Protein AF-B1C7N3-F1 (afdb_monomer_lite)

Secondary structure (DSSP, 8-state):
-PPPHHHHHHHHHHHH---------HHHHHHHHHHHHHTT--HHHHHHHHHHHHH--

pLDDT: mean 86.09, std 10.63, range [51.19, 96.06]

Structure (mmCIF, N/CA/C/O backbone):
data_AF-B1C7N3-F1
#
_entry.id   AF-B1C7N3-F1
#
loop_
_atom_site.group_PDB
_atom_site.id
_atom_site.type_symbol
_atom_site.label_atom_id
_atom_site.label_alt_id
_atom_site.label_comp_id
_atom_site.label_asym_id
_atom_site.label_entity_id
_atom_site.label_seq_id
_atom_site.pdbx_PDB_ins_code
_atom_site.Cartn_x
_atom_site.Cartn_y
_atom_site.Cartn_z
_atom_site.occupancy
_atom_site.B_iso_or_equiv
_atom_site.auth_seq_id
_atom_site.auth_comp_id
_atom_site.auth_asym_id
_atom_site.auth_atom_id
_atom_site.pdbx_PDB_model_num
ATOM 1 N N . MET A 1 1 ? 24.981 -9.932 -29.333 1.00 51.19 1 MET A N 1
ATOM 2 C CA . MET A 1 1 ? 23.658 -10.501 -28.995 1.00 51.19 1 MET A CA 1
ATOM 3 C C . MET A 1 1 ? 22.804 -9.397 -28.399 1.00 51.19 1 MET A C 1
ATOM 5 O O . MET A 1 1 ? 23.137 -8.873 -27.345 1.00 51.19 1 MET A O 1
ATOM 9 N N . SER A 1 2 ? 21.779 -8.967 -29.127 1.00 58.12 2 SER A N 1
ATOM 10 C CA . SER A 1 2 ? 20.790 -7.987 -28.677 1.00 58.12 2 SER A CA 1
ATOM 11 C C . SER A 1 2 ? 19.992 -8.568 -27.509 1.00 58.12 2 SER A C 1
ATOM 13 O O . SER A 1 2 ? 19.381 -9.623 -27.662 1.00 58.12 2 SER A O 1
ATOM 15 N N . ASN A 1 3 ? 20.012 -7.909 -26.348 1.00 61.75 3 ASN A N 1
ATOM 16 C CA . ASN A 1 3 ? 19.179 -8.311 -25.213 1.00 61.75 3 ASN A CA 1
ATOM 17 C C . ASN A 1 3 ? 17.707 -8.250 -25.633 1.00 61.75 3 ASN A C 1
ATOM 19 O O . ASN A 1 3 ? 17.249 -7.217 -26.127 1.00 61.75 3 ASN A O 1
ATOM 23 N N . THR A 1 4 ? 16.963 -9.333 -25.429 1.00 71.44 4 THR A N 1
ATOM 24 C CA . THR A 1 4 ? 15.528 -9.369 -25.721 1.00 71.44 4 THR A CA 1
ATOM 25 C C . THR A 1 4 ? 14.832 -8.314 -24.856 1.00 71.44 4 THR A C 1
ATOM 27 O O . THR A 1 4 ? 15.190 -8.136 -23.689 1.00 71.44 4 THR A O 1
ATOM 30 N N . SER A 1 5 ? 13.835 -7.604 -25.393 1.00 71.06 5 SER A N 1
ATOM 31 C CA . SER A 1 5 ? 13.155 -6.486 -24.704 1.00 71.06 5 SER A CA 1
ATOM 32 C C . SER A 1 5 ? 12.690 -6.830 -23.277 1.00 71.06 5 SER A C 1
ATOM 34 O O . SER A 1 5 ? 12.721 -5.983 -22.383 1.00 71.06 5 SER A O 1
ATOM 36 N N . TRP A 1 6 ? 12.343 -8.096 -23.030 1.00 75.12 6 TRP A N 1
ATOM 37 C CA . TRP A 1 6 ? 11.998 -8.629 -21.713 1.00 75.12 6 TRP A CA 1
ATOM 38 C C . TRP A 1 6 ? 13.161 -8.615 -20.707 1.00 75.12 6 TRP A C 1
ATOM 40 O O . TRP A 1 6 ? 12.975 -8.205 -19.562 1.00 75.12 6 TRP A O 1
ATOM 50 N N . GLN A 1 7 ? 14.375 -8.986 -21.125 1.00 79.12 7 GLN A N 1
ATOM 51 C CA . GLN A 1 7 ? 15.562 -8.997 -20.260 1.00 79.12 7 GLN A CA 1
ATOM 52 C C . GLN A 1 7 ? 15.939 -7.577 -19.818 1.00 79.12 7 GLN A C 1
ATOM 54 O O . GLN A 1 7 ? 16.327 -7.356 -18.669 1.00 79.12 7 GLN A O 1
ATOM 59 N N . VAL A 1 8 ? 15.770 -6.596 -20.712 1.00 80.31 8 VAL A N 1
ATOM 60 C CA . VAL A 1 8 ? 15.991 -5.175 -20.403 1.00 80.31 8 VAL A CA 1
ATOM 61 C C . VAL A 1 8 ? 14.958 -4.672 -19.389 1.00 80.31 8 VAL A C 1
ATOM 63 O O . VAL A 1 8 ? 15.338 -4.058 -18.390 1.00 80.31 8 VAL A O 1
ATOM 66 N N . LYS A 1 9 ? 13.668 -4.992 -19.579 1.00 78.25 9 LYS A N 1
ATOM 67 C CA . LYS A 1 9 ? 12.593 -4.628 -18.635 1.00 78.25 9 LYS A CA 1
ATOM 68 C C . LYS A 1 9 ? 12.776 -5.271 -17.260 1.00 78.25 9 LYS A C 1
ATOM 70 O O . LYS A 1 9 ? 12.665 -4.585 -16.248 1.00 78.25 9 LYS A O 1
ATOM 75 N N . ALA A 1 10 ? 13.121 -6.556 -17.205 1.00 77.56 10 ALA A N 1
ATOM 76 C CA . ALA A 1 10 ? 13.378 -7.256 -15.947 1.00 77.56 10 ALA A CA 1
ATOM 77 C C . ALA A 1 10 ? 14.549 -6.626 -15.170 1.00 77.56 10 ALA A C 1
ATOM 79 O O . ALA A 1 10 ? 14.461 -6.413 -13.959 1.00 77.56 10 ALA A O 1
ATOM 80 N N . LYS A 1 11 ? 15.631 -6.260 -15.873 1.00 78.75 11 LYS A N 1
ATOM 81 C CA . LYS A 1 11 ? 16.791 -5.583 -15.277 1.00 78.75 11 LYS A CA 1
ATOM 82 C C . LYS A 1 11 ? 16.441 -4.187 -14.751 1.00 78.75 11 LYS A C 1
ATOM 84 O O . LYS A 1 11 ? 16.901 -3.825 -13.670 1.00 78.75 11 LYS A O 1
ATOM 89 N N . TYR A 1 12 ? 15.618 -3.429 -15.479 1.00 80.69 12 TYR A N 1
ATOM 90 C CA . TYR A 1 12 ? 15.126 -2.125 -15.027 1.00 80.69 12 TYR A CA 1
ATOM 91 C C . TYR A 1 12 ? 14.251 -2.259 -13.778 1.00 80.69 12 TYR A C 1
ATOM 93 O O . TYR A 1 12 ? 14.532 -1.615 -12.770 1.00 80.69 12 TYR A O 1
ATOM 101 N N . ASN A 1 13 ? 13.269 -3.163 -13.799 1.00 79.25 13 ASN A N 1
ATOM 102 C CA . ASN A 1 13 ? 12.361 -3.369 -12.672 1.00 79.25 13 ASN A CA 1
ATOM 103 C C . ASN A 1 13 ? 13.113 -3.767 -11.397 1.00 79.25 13 ASN A C 1
ATOM 105 O O . ASN A 1 13 ? 12.837 -3.226 -10.334 1.00 79.25 13 ASN A O 1
ATOM 109 N N . LYS A 1 14 ? 14.125 -4.638 -11.505 1.00 80.31 14 LYS A N 1
ATOM 110 C CA . LYS A 1 14 ? 14.977 -5.027 -10.369 1.00 80.31 14 LYS A CA 1
ATOM 111 C C . LYS A 1 14 ? 15.835 -3.874 -9.825 1.00 80.31 14 LYS A C 1
ATOM 113 O O . LYS A 1 14 ? 16.193 -3.876 -8.647 1.00 80.31 14 LYS A O 1
ATOM 118 N N . LYS A 1 15 ? 16.215 -2.915 -10.679 1.00 83.62 15 LYS A N 1
ATOM 119 C CA . LYS A 1 15 ? 16.995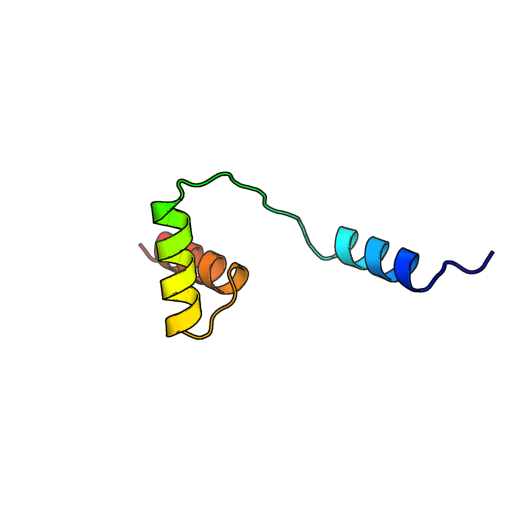 -1.733 -10.281 1.00 83.62 15 LYS A CA 1
ATOM 120 C C . LYS A 1 15 ? 16.108 -0.674 -9.622 1.00 83.62 15 LYS A C 1
ATOM 122 O O . LYS A 1 15 ? 16.526 -0.091 -8.628 1.00 83.62 15 LYS A O 1
ATOM 127 N N . ALA A 1 16 ? 14.927 -0.431 -10.186 1.00 84.88 16 ALA A N 1
ATOM 128 C CA . ALA A 1 16 ? 14.031 0.648 -9.783 1.00 84.88 16 ALA A CA 1
ATOM 129 C C . ALA A 1 16 ? 13.109 0.272 -8.613 1.00 84.88 16 ALA A C 1
ATOM 131 O O . ALA A 1 16 ? 12.811 1.123 -7.782 1.00 84.88 16 ALA A O 1
ATOM 132 N N . TYR A 1 17 ? 12.695 -0.994 -8.511 1.00 83.00 17 TYR A N 1
ATOM 133 C CA . TYR A 1 17 ? 11.745 -1.455 -7.501 1.00 83.00 17 TYR A CA 1
ATOM 134 C C . TYR A 1 17 ? 12.368 -2.506 -6.584 1.00 83.00 17 TYR A C 1
ATOM 136 O O . TYR A 1 17 ? 13.150 -3.363 -7.006 1.00 83.00 17 TYR A O 1
ATOM 144 N N . LYS A 1 18 ? 11.999 -2.453 -5.303 1.00 85.94 18 LYS A N 1
ATOM 145 C CA . LYS A 1 18 ? 12.324 -3.485 -4.315 1.00 85.94 18 LYS A CA 1
ATOM 146 C C . LYS A 1 18 ? 11.071 -4.299 -4.030 1.00 85.94 18 LYS A C 1
ATOM 148 O O . LYS A 1 18 ? 10.005 -3.738 -3.806 1.00 85.94 18 LYS A O 1
ATOM 153 N N . GLN A 1 19 ? 11.205 -5.621 -4.057 1.00 84.88 19 GLN A N 1
ATOM 154 C CA . GLN A 1 19 ? 10.114 -6.519 -3.705 1.00 84.88 19 GLN A CA 1
ATOM 155 C C . GLN A 1 19 ? 10.008 -6.614 -2.182 1.00 84.88 19 GLN A C 1
ATOM 157 O O . GLN A 1 19 ? 10.993 -6.917 -1.511 1.00 84.88 19 GLN A O 1
ATOM 162 N N . PHE A 1 20 ? 8.805 -6.401 -1.660 1.00 82.69 20 PHE A N 1
ATOM 163 C CA . PHE A 1 20 ? 8.452 -6.675 -0.274 1.00 82.69 20 PHE A CA 1
ATOM 164 C C . PHE A 1 20 ? 7.462 -7.839 -0.256 1.00 82.69 20 PHE A C 1
ATOM 166 O O . PHE A 1 20 ? 6.390 -7.753 -0.851 1.00 82.69 20 PHE A O 1
ATOM 173 N N . ALA A 1 21 ? 7.848 -8.947 0.373 1.00 86.06 21 ALA A N 1
ATOM 174 C CA . ALA A 1 21 ? 7.019 -10.138 0.494 1.00 86.06 21 ALA A CA 1
ATOM 175 C C . ALA A 1 21 ? 6.810 -10.442 1.978 1.00 86.06 21 ALA A C 1
ATOM 177 O O . ALA A 1 21 ? 7.772 -10.663 2.709 1.00 86.06 21 ALA A O 1
ATOM 178 N N . CYS A 1 22 ? 5.552 -10.457 2.410 1.00 88.19 22 CYS A N 1
ATOM 179 C CA . CYS A 1 22 ? 5.160 -10.793 3.772 1.00 88.19 22 CYS A CA 1
ATOM 180 C C . CYS A 1 22 ? 3.982 -11.766 3.721 1.00 88.19 22 CYS A C 1
ATOM 182 O O . CYS A 1 22 ? 3.092 -11.621 2.881 1.00 88.19 22 CYS A O 1
ATOM 184 N N . ARG A 1 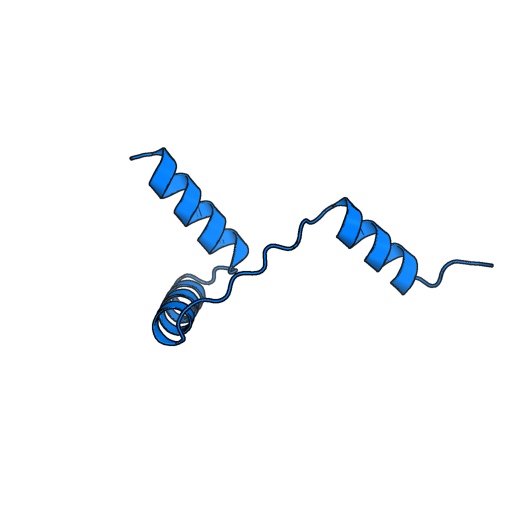23 ? 3.983 -12.766 4.607 1.00 91.88 23 ARG A N 1
ATOM 185 C CA . ARG A 1 23 ? 2.827 -13.643 4.802 1.00 91.88 23 ARG A CA 1
ATOM 186 C C . ARG A 1 23 ? 1.935 -13.023 5.867 1.00 91.88 23 ARG A C 1
ATOM 188 O O . ARG A 1 23 ? 2.371 -12.836 6.998 1.00 91.88 23 ARG A O 1
ATOM 195 N N . VAL A 1 24 ? 0.699 -12.734 5.496 1.00 92.38 24 VAL A N 1
ATOM 196 C CA . VAL A 1 24 ? -0.341 -12.225 6.393 1.00 92.38 24 VAL A CA 1
ATOM 197 C C . VAL A 1 24 ? -1.434 -13.275 6.556 1.00 92.38 24 VAL A C 1
ATOM 199 O O . VAL A 1 24 ? -1.544 -14.190 5.737 1.00 92.38 24 VAL A O 1
ATOM 202 N N . LYS A 1 25 ? -2.224 -13.163 7.626 1.00 95.31 25 LYS A N 1
ATOM 203 C CA . LYS A 1 25 ? -3.414 -14.003 7.798 1.00 95.31 25 LYS A CA 1
ATOM 204 C C . LYS A 1 25 ? -4.419 -13.746 6.662 1.00 95.31 25 LYS A C 1
ATOM 206 O O . LYS A 1 25 ? -4.453 -12.617 6.169 1.00 95.31 25 LYS A O 1
ATOM 211 N N . PRO A 1 26 ? -5.235 -14.747 6.280 1.00 94.88 26 PRO A N 1
ATOM 212 C CA . PRO A 1 26 ? -6.262 -14.580 5.253 1.00 94.88 26 PRO A CA 1
ATOM 213 C C . PRO A 1 26 ? -7.203 -13.410 5.547 1.00 94.88 26 PRO A C 1
ATOM 215 O O . PRO A 1 26 ? -7.375 -12.559 4.685 1.00 94.88 26 PRO A O 1
ATOM 218 N N . ASP A 1 27 ? -7.679 -13.291 6.789 1.00 96.06 27 ASP A N 1
ATOM 219 C CA . ASP A 1 27 ? -8.623 -12.236 7.189 1.00 96.06 27 ASP A CA 1
ATOM 220 C C . ASP A 1 27 ? -8.042 -10.832 6.962 1.00 96.06 27 ASP A C 1
ATOM 222 O O . ASP A 1 27 ? -8.676 -9.959 6.379 1.00 96.06 27 ASP A O 1
ATOM 226 N N . LEU A 1 28 ? -6.774 -10.637 7.344 1.00 93.00 28 LEU A N 1
ATOM 227 C CA . LEU A 1 28 ? -6.072 -9.368 7.148 1.00 93.00 28 LEU A CA 1
ATOM 228 C C . LEU A 1 28 ? -5.846 -9.070 5.659 1.00 93.00 28 LEU A C 1
ATOM 230 O O . LEU A 1 28 ? -5.848 -7.916 5.242 1.00 93.00 28 LEU A O 1
ATOM 234 N N . PHE A 1 29 ? -5.613 -10.097 4.843 1.00 94.19 29 PHE A N 1
ATOM 235 C CA . PHE A 1 29 ? -5.451 -9.914 3.404 1.00 94.19 29 PHE A CA 1
ATOM 236 C C . PHE A 1 29 ? -6.758 -9.486 2.734 1.00 94.19 29 PHE A C 1
ATOM 238 O O . PHE A 1 29 ? -6.730 -8.618 1.861 1.00 94.19 29 PHE A O 1
ATOM 245 N N . GLU A 1 30 ? -7.876 -10.086 3.138 1.00 95.62 30 GLU A N 1
ATOM 246 C CA . GLU A 1 30 ? -9.207 -9.725 2.656 1.00 95.62 30 GLU A CA 1
ATOM 247 C C . GLU A 1 30 ? -9.567 -8.296 3.054 1.00 95.62 30 GLU A C 1
ATOM 249 O O . GLU A 1 30 ? -9.970 -7.518 2.194 1.00 95.62 30 GLU A O 1
ATOM 254 N N . GLU A 1 31 ? -9.306 -7.909 4.303 1.00 94.88 31 GLU A N 1
ATOM 255 C CA . GLU A 1 31 ? -9.538 -6.544 4.783 1.00 94.88 31 GLU A CA 1
ATOM 256 C C . GLU A 1 31 ? -8.714 -5.507 4.002 1.00 94.88 31 GLU A C 1
ATOM 258 O O . GLU A 1 31 ? -9.244 -4.490 3.551 1.00 94.88 31 GLU A O 1
ATOM 263 N N . ILE A 1 32 ? -7.426 -5.784 3.761 1.00 92.69 32 ILE A N 1
ATOM 264 C CA . ILE A 1 32 ? -6.568 -4.908 2.950 1.00 92.69 32 ILE A CA 1
ATOM 265 C C . ILE A 1 32 ? -7.091 -4.805 1.513 1.00 92.69 32 ILE A C 1
ATOM 267 O O . ILE A 1 32 ? -7.064 -3.715 0.939 1.00 92.69 32 ILE A O 1
ATOM 271 N N . ASN A 1 33 ? -7.537 -5.913 0.911 1.00 93.19 33 ASN A N 1
ATOM 272 C CA . ASN A 1 33 ? -8.079 -5.886 -0.448 1.00 93.19 33 ASN A CA 1
ATOM 273 C C . ASN A 1 33 ? -9.377 -5.088 -0.515 1.00 93.19 33 ASN A C 1
ATOM 275 O O . ASN A 1 33 ? -9.466 -4.217 -1.370 1.00 93.19 33 ASN A O 1
ATOM 279 N N . ALA A 1 34 ? -10.325 -5.336 0.390 1.00 95.56 34 ALA A N 1
ATOM 280 C CA . ALA A 1 34 ? -11.591 -4.612 0.438 1.00 95.56 34 ALA A CA 1
ATOM 281 C C . ALA A 1 34 ? -11.347 -3.103 0.568 1.00 95.56 34 ALA A C 1
ATOM 283 O O . ALA A 1 34 ? -11.823 -2.320 -0.247 1.00 95.56 34 ALA A O 1
ATOM 284 N N . TYR A 1 35 ? -10.472 -2.699 1.496 1.00 94.44 35 TYR A N 1
ATOM 285 C CA . TYR A 1 35 ? -10.097 -1.295 1.647 1.00 94.44 35 TYR A CA 1
ATOM 286 C C . TYR A 1 35 ? -9.460 -0.710 0.376 1.00 94.44 35 TYR A C 1
ATOM 288 O O . TYR A 1 35 ? -9.731 0.434 0.008 1.00 94.44 35 TYR A O 1
ATOM 296 N N . CYS A 1 36 ? -8.596 -1.473 -0.300 1.00 94.69 36 CYS A N 1
ATOM 297 C CA . CYS A 1 36 ? -7.989 -1.042 -1.557 1.00 94.69 36 CYS A CA 1
ATOM 298 C C . CYS A 1 36 ? -9.026 -0.893 -2.678 1.00 94.69 36 CYS A C 1
ATOM 300 O O . CYS A 1 36 ? -8.950 0.071 -3.434 1.00 94.69 36 CYS A O 1
ATOM 302 N N . GLU A 1 37 ? -9.979 -1.815 -2.788 1.00 94.81 37 GLU A N 1
ATOM 303 C CA . GLU A 1 37 ? -11.039 -1.787 -3.799 1.00 94.81 37 GLU A CA 1
ATOM 304 C C . GLU A 1 37 ? -11.986 -0.605 -3.574 1.00 94.81 37 GLU A C 1
ATOM 306 O O . GLU A 1 37 ? -12.190 0.190 -4.492 1.00 94.81 37 GLU A O 1
ATOM 311 N N . ASP A 1 38 ? -12.454 -0.413 -2.340 1.00 95.19 38 ASP A N 1
ATOM 312 C CA . ASP A 1 38 ? -13.375 0.668 -1.973 1.00 95.19 38 ASP A CA 1
ATOM 313 C C . ASP A 1 38 ? -12.780 2.060 -2.224 1.00 95.19 38 ASP A C 1
ATOM 315 O O . ASP A 1 38 ? -13.479 2.994 -2.618 1.00 95.19 38 ASP A O 1
ATOM 319 N N . ASN A 1 39 ? -11.467 2.206 -2.021 1.00 91.62 39 ASN A N 1
ATOM 320 C CA . ASN A 1 39 ? -10.758 3.476 -2.191 1.00 91.62 39 ASN A CA 1
ATOM 321 C C . ASN A 1 39 ? -10.052 3.596 -3.553 1.00 91.62 39 ASN A C 1
ATOM 323 O O . ASN A 1 39 ? -9.356 4.584 -3.800 1.00 91.62 39 ASN A O 1
ATOM 327 N N . ASN A 1 40 ? -10.210 2.604 -4.437 1.00 93.31 40 ASN A N 1
ATOM 328 C CA . ASN A 1 40 ? -9.545 2.518 -5.738 1.00 93.31 40 ASN A CA 1
ATOM 329 C C . ASN A 1 40 ? -8.011 2.710 -5.644 1.00 93.31 40 ASN A C 1
ATOM 331 O O . ASN A 1 40 ? -7.389 3.439 -6.425 1.00 93.31 40 ASN A O 1
ATOM 335 N N . LEU A 1 41 ? -7.404 2.061 -4.647 1.00 92.56 41 LEU A N 1
ATOM 336 C CA . LEU A 1 41 ? -5.987 2.123 -4.306 1.00 92.56 41 LEU A CA 1
ATOM 337 C C . LEU A 1 41 ? -5.255 0.842 -4.706 1.00 92.56 41 LEU A C 1
ATOM 339 O O . LEU A 1 41 ? -5.750 -0.276 -4.603 1.00 92.56 41 LEU A O 1
ATOM 343 N N . SER A 1 42 ? -3.991 0.998 -5.080 1.00 91.38 42 SER A N 1
ATOM 344 C CA . SER A 1 42 ? -3.054 -0.120 -5.162 1.00 91.38 42 SER A CA 1
ATOM 345 C C . SER A 1 42 ? -2.515 -0.495 -3.779 1.00 91.38 42 SER A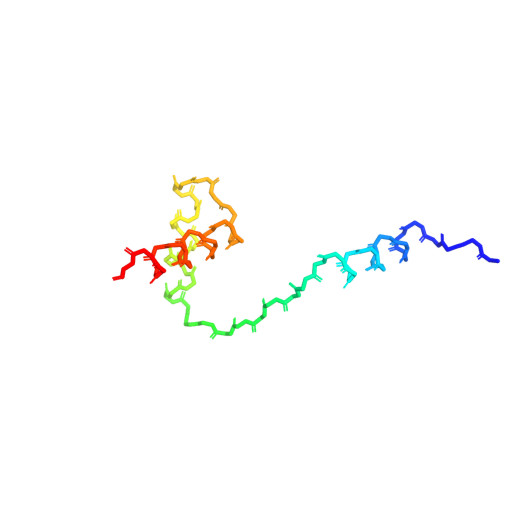 C 1
ATOM 347 O O . SER A 1 42 ? -2.354 0.352 -2.899 1.00 91.38 42 SER A O 1
ATOM 349 N N . LYS A 1 43 ? -2.095 -1.754 -3.611 1.00 88.88 43 LYS A N 1
ATOM 350 C C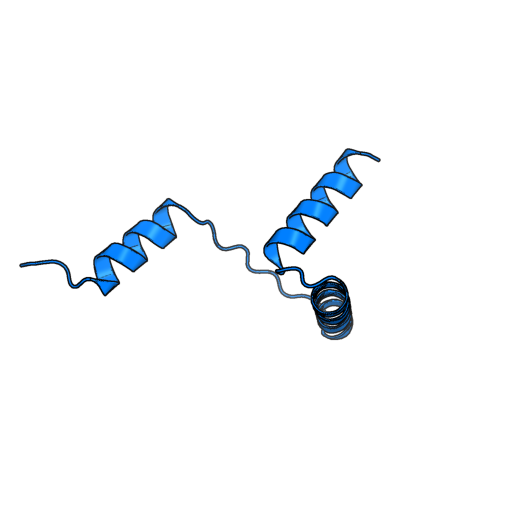A . LYS A 1 43 ? -1.466 -2.240 -2.365 1.00 88.88 43 LYS A CA 1
ATOM 351 C C . LYS A 1 43 ? -0.232 -1.432 -1.951 1.00 88.88 43 LYS A C 1
ATOM 353 O O . LYS A 1 43 ? 0.043 -1.280 -0.765 1.00 88.88 43 LYS A O 1
ATOM 358 N N . SER A 1 44 ? 0.513 -0.895 -2.919 1.00 88.75 44 SER A N 1
ATOM 359 C CA . SER A 1 44 ? 1.639 0.005 -2.653 1.00 88.75 44 SER A CA 1
ATOM 360 C C . SER A 1 44 ? 1.191 1.363 -2.114 1.00 88.75 44 SER A C 1
ATOM 362 O O . SER A 1 44 ? 1.841 1.895 -1.222 1.00 88.75 44 SER A O 1
ATOM 364 N N . GLN A 1 45 ? 0.078 1.909 -2.616 1.00 91.19 45 GLN A N 1
ATOM 365 C CA . GLN A 1 45 ? -0.497 3.151 -2.089 1.00 91.19 45 GLN A CA 1
ATOM 366 C C . GLN A 1 45 ? -1.070 2.940 -0.689 1.00 91.19 45 GLN A C 1
ATOM 368 O O . GLN A 1 45 ? -0.821 3.761 0.186 1.00 91.19 45 GLN A O 1
ATOM 373 N N . PHE A 1 46 ? -1.743 1.811 -0.451 1.00 93.38 46 PHE A N 1
ATOM 374 C CA . PHE A 1 46 ? -2.166 1.418 0.892 1.00 93.38 46 PHE A CA 1
ATOM 375 C C . PHE A 1 46 ? -0.985 1.399 1.873 1.00 93.38 46 PHE A C 1
ATOM 377 O O . PHE A 1 46 ? -1.056 2.009 2.937 1.00 93.38 46 PHE A O 1
ATOM 384 N N . LEU A 1 47 ? 0.133 0.766 1.494 1.00 91.44 47 LEU A N 1
ATOM 385 C CA . LEU A 1 47 ? 1.329 0.713 2.338 1.00 91.44 47 LEU A CA 1
ATOM 386 C C . LEU A 1 47 ? 1.903 2.114 2.620 1.00 91.44 47 LEU A C 1
ATOM 388 O O . LEU A 1 47 ? 2.312 2.390 3.745 1.00 91.44 47 LEU A O 1
ATOM 392 N N . GLN A 1 48 ? 1.920 2.996 1.617 1.00 91.81 48 GLN A N 1
ATOM 393 C CA . GLN A 1 48 ? 2.384 4.376 1.7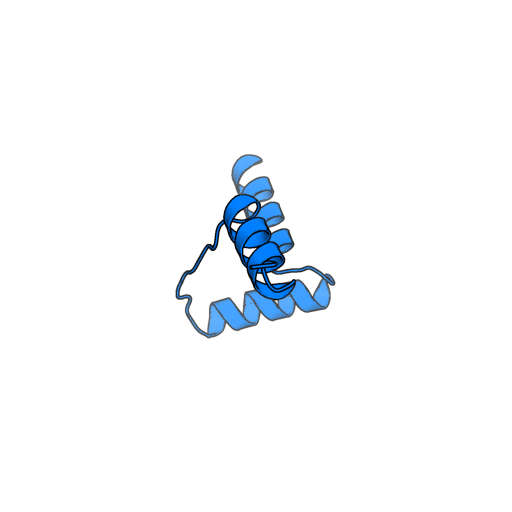68 1.00 91.81 48 GLN A CA 1
ATOM 394 C C . GLN A 1 48 ? 1.511 5.149 2.768 1.00 91.81 48 GLN A C 1
ATOM 396 O O . GLN A 1 48 ? 2.038 5.706 3.726 1.00 91.81 48 GLN A O 1
ATOM 401 N N . ILE A 1 49 ? 0.184 5.089 2.610 1.00 92.81 49 ILE A N 1
ATOM 402 C CA . ILE A 1 49 ? -0.783 5.734 3.513 1.00 92.81 49 ILE A CA 1
ATOM 403 C C . ILE A 1 49 ? -0.651 5.187 4.937 1.00 92.81 49 ILE A C 1
ATOM 405 O O . ILE A 1 49 ? -0.672 5.955 5.900 1.00 92.81 49 ILE A O 1
ATOM 409 N N . ALA A 1 50 ? -0.476 3.872 5.087 1.00 91.88 50 ALA A N 1
ATOM 410 C CA . ALA A 1 50 ? -0.280 3.249 6.390 1.00 91.88 50 ALA A CA 1
ATOM 411 C C . ALA A 1 50 ? 0.986 3.782 7.082 1.00 91.88 50 ALA A C 1
ATOM 413 O O . ALA A 1 50 ? 0.939 4.147 8.255 1.00 91.88 50 ALA A O 1
ATOM 414 N N . ILE A 1 51 ? 2.104 3.887 6.356 1.00 92.75 51 ILE A N 1
ATOM 415 C CA . ILE A 1 51 ? 3.356 4.448 6.884 1.00 92.75 51 ILE A CA 1
ATOM 416 C C . ILE A 1 51 ? 3.186 5.926 7.247 1.00 92.75 51 ILE A C 1
ATOM 418 O O . ILE A 1 51 ? 3.628 6.336 8.319 1.00 92.75 51 ILE A O 1
ATOM 422 N N . ASP A 1 52 ? 2.550 6.718 6.386 1.00 94.12 52 ASP A N 1
ATOM 423 C CA . ASP A 1 52 ? 2.344 8.149 6.623 1.00 94.12 52 ASP A CA 1
ATOM 424 C C . ASP A 1 52 ? 1.438 8.385 7.842 1.00 94.12 52 ASP A C 1
ATOM 426 O O . ASP A 1 52 ? 1.714 9.253 8.669 1.00 94.12 52 ASP A O 1
ATOM 430 N N . THR A 1 53 ? 0.413 7.552 8.024 1.00 93.69 53 THR A N 1
ATOM 431 C CA . THR A 1 53 ? -0.461 7.578 9.207 1.00 93.69 53 THR A CA 1
ATOM 432 C C . THR A 1 53 ? 0.291 7.197 10.484 1.00 93.69 53 THR A C 1
ATOM 434 O O . THR A 1 53 ? 0.085 7.814 11.526 1.00 93.69 53 THR A O 1
ATOM 437 N N . LEU A 1 54 ? 1.179 6.199 10.419 1.00 93.19 54 LEU A N 1
ATOM 438 C CA . LEU A 1 54 ? 1.993 5.770 11.562 1.00 93.19 54 LEU A CA 1
ATOM 439 C C . LEU A 1 54 ? 3.067 6.794 11.951 1.00 93.19 54 LEU A C 1
ATOM 441 O O . LEU A 1 54 ? 3.427 6.858 13.118 1.00 93.19 54 LEU A O 1
ATOM 445 N N . LYS A 1 55 ? 3.588 7.572 10.994 1.00 91.12 55 LYS A N 1
ATOM 446 C CA . LYS A 1 55 ? 4.588 8.627 11.237 1.00 91.12 55 LYS A CA 1
ATOM 447 C C . LYS A 1 55 ? 3.996 9.939 11.746 1.00 91.12 55 LYS A C 1
ATOM 449 O O . LYS A 1 55 ? 4.707 10.697 12.393 1.00 91.12 55 LYS A O 1
ATOM 454 N N . ASN A 1 56 ? 2.741 10.222 11.402 1.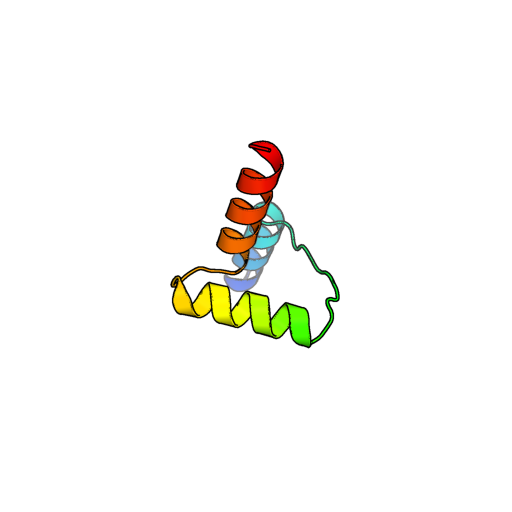00 79.06 56 ASN A N 1
ATOM 455 C CA . ASN A 1 56 ? 2.010 11.409 11.856 1.00 79.06 56 ASN A CA 1
ATOM 456 C C . ASN A 1 56 ? 1.257 11.180 13.182 1.00 79.06 56 ASN A C 1
ATOM 458 O O . ASN A 1 56 ? 0.468 12.031 13.593 1.00 79.06 56 ASN A O 1
ATOM 462 N N . LYS A 1 57 ? 1.478 10.031 13.825 1.00 53.06 57 LYS A N 1
ATOM 463 C CA . LYS A 1 57 ? 1.065 9.718 15.196 1.00 53.06 57 LYS A CA 1
ATOM 464 C C . LYS A 1 57 ? 2.221 9.954 16.157 1.00 53.06 57 LYS A C 1
ATOM 466 O O . LYS A 1 57 ? 1.921 10.350 17.302 1.00 53.06 57 LYS A O 1
#

Organism: NCBI:txid445971

Radius of gyration: 16.19 Å; chains: 1; bounding box: 37×26×44 Å

Foldseek 3Di:
DDDDPVNVVVVVCVVPDDDDDDDDDPVVVVVLVVVCVVVVHDSVVVVVVVVVVVVVD

Sequence (57 aa):
MSNTSWQVKAKYNKKAYKQFACRVKPDLFEEINAYCEDNNLSKSQFLQIAIDTLKNK